Protein AF-A0AAE7AKT5-F1 (afdb_monomer_lite)

Foldseek 3Di:
DFCLLVLLLVLLVVCLVVVPDALVCLLVSSLVSSCVRPVVSSVVCVVVVSPQQDWDAGPPPVDRTDGSLQSCLLVLSQRSNLSSVSNPHDQDPVPVPEDGPSLQNNLLQLSLSNNVSVCVVCVVVDVLCPDDDCRHSVNSNLSSVVNVCVVVVNDDDSVNPDDD

pLDDT: mean 78.24, std 13.79, range [35.44, 93.69]

Structure (mmCIF, N/CA/C/O backbone):
data_AF-A0AAE7AKT5-F1
#
_entry.id   AF-A0AAE7AKT5-F1
#
loop_
_atom_site.group_PDB
_atom_site.id
_atom_site.type_symbol
_atom_site.label_atom_id
_atom_site.label_alt_id
_atom_site.label_comp_id
_atom_site.label_asym_id
_atom_site.label_entity_id
_atom_site.label_seq_id
_atom_site.pdbx_PDB_ins_code
_atom_site.Cartn_x
_atom_site.Cartn_y
_atom_site.Cartn_z
_atom_site.occupancy
_atom_site.B_iso_or_equiv
_atom_site.auth_seq_id
_atom_site.auth_comp_id
_atom_site.auth_asym_id
_atom_site.auth_atom_id
_atom_site.pdbx_PDB_model_num
ATOM 1 N N . MET A 1 1 ? 9.212 -8.451 18.203 1.00 42.69 1 MET A N 1
ATOM 2 C CA . MET A 1 1 ? 8.707 -9.372 17.156 1.00 42.69 1 MET A CA 1
ATOM 3 C C . MET A 1 1 ? 8.009 -8.488 16.148 1.00 42.69 1 MET A C 1
ATOM 5 O O . MET A 1 1 ? 7.180 -7.710 16.591 1.00 42.69 1 MET A O 1
ATOM 9 N N . ALA A 1 2 ? 8.359 -8.597 14.865 1.00 50.16 2 ALA A N 1
ATOM 10 C CA . ALA A 1 2 ? 7.960 -7.708 13.768 1.00 50.16 2 ALA A CA 1
ATOM 11 C C . ALA A 1 2 ? 6.446 -7.731 13.446 1.00 50.16 2 ALA A C 1
ATOM 13 O O . ALA A 1 2 ? 6.045 -8.096 12.344 1.00 50.16 2 ALA A O 1
ATOM 14 N N . LYS A 1 3 ? 5.596 -7.397 14.423 1.00 62.81 3 LYS A N 1
ATOM 15 C CA . LYS A 1 3 ? 4.146 -7.618 14.363 1.00 62.81 3 LYS A CA 1
ATOM 16 C C . LYS A 1 3 ? 3.460 -6.691 13.364 1.00 62.81 3 LYS A C 1
ATOM 18 O O . LYS A 1 3 ? 2.749 -7.185 12.501 1.00 62.81 3 LYS A O 1
ATOM 23 N N . GLY A 1 4 ? 3.734 -5.385 13.408 1.00 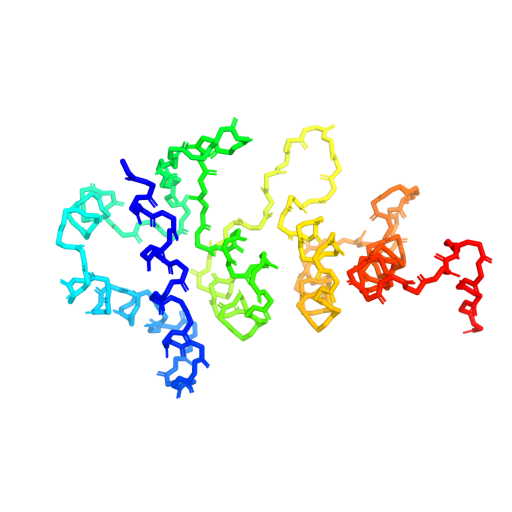78.75 4 GLY A N 1
ATOM 24 C CA . GLY A 1 4 ? 2.959 -4.403 12.640 1.00 78.75 4 GLY A CA 1
ATOM 25 C C . GLY A 1 4 ? 2.933 -4.655 11.128 1.00 78.75 4 GLY A C 1
ATOM 26 O O . GLY A 1 4 ? 1.868 -4.664 10.514 1.00 78.75 4 GLY A O 1
ATOM 27 N N . TYR A 1 5 ? 4.097 -4.920 10.523 1.00 83.44 5 TYR A N 1
ATOM 28 C CA . TYR A 1 5 ? 4.197 -5.141 9.075 1.00 83.44 5 TYR A CA 1
ATOM 29 C C . TYR A 1 5 ? 3.498 -6.429 8.625 1.00 83.44 5 TYR A C 1
ATOM 31 O O . TYR A 1 5 ? 2.703 -6.396 7.686 1.00 83.44 5 TYR A O 1
ATOM 39 N N . GLU A 1 6 ? 3.780 -7.560 9.279 1.00 84.94 6 GLU A N 1
ATOM 40 C CA . GLU A 1 6 ? 3.197 -8.848 8.883 1.00 84.94 6 GLU A CA 1
ATOM 41 C C . GLU A 1 6 ? 1.687 -8.886 9.149 1.00 84.94 6 GLU A C 1
ATOM 43 O O . GLU A 1 6 ? 0.936 -9.401 8.319 1.00 84.94 6 GLU A O 1
ATOM 48 N N . THR A 1 7 ? 1.226 -8.273 10.245 1.00 88.56 7 THR A N 1
ATOM 49 C CA . THR A 1 7 ? -0.205 -8.098 10.521 1.00 88.56 7 THR A CA 1
ATOM 50 C C . THR A 1 7 ? -0.875 -7.304 9.403 1.00 88.56 7 THR A C 1
ATOM 52 O O . THR A 1 7 ? -1.823 -7.798 8.795 1.00 88.56 7 THR A O 1
ATOM 55 N N . LEU A 1 8 ? -0.375 -6.109 9.067 1.00 89.12 8 LEU A N 1
ATOM 56 C CA . LEU A 1 8 ? -0.994 -5.275 8.031 1.00 89.12 8 LEU A CA 1
ATOM 57 C C . LEU A 1 8 ? -0.946 -5.936 6.654 1.00 89.12 8 LEU A C 1
ATOM 59 O O . LEU A 1 8 ? -1.925 -5.898 5.914 1.00 89.12 8 LEU A O 1
ATOM 63 N N . LYS A 1 9 ? 0.149 -6.619 6.317 1.00 89.69 9 LYS A N 1
ATOM 64 C CA . LYS A 1 9 ? 0.236 -7.411 5.087 1.00 89.69 9 LYS A CA 1
ATOM 65 C C . LYS A 1 9 ? -0.827 -8.505 5.032 1.00 89.69 9 LYS A C 1
ATOM 67 O O . LYS A 1 9 ? -1.458 -8.681 3.991 1.00 89.69 9 LYS A O 1
ATOM 72 N N . LYS A 1 10 ? -1.060 -9.211 6.139 1.00 91.00 10 LYS A N 1
ATOM 73 C CA . LYS A 1 10 ? -2.106 -10.232 6.239 1.00 91.00 10 LYS A CA 1
ATOM 74 C C . LYS A 1 10 ? -3.509 -9.630 6.128 1.00 91.00 10 LYS A C 1
ATOM 76 O O . LYS A 1 10 ? -4.333 -10.184 5.406 1.00 91.00 10 LYS A O 1
ATOM 81 N N . VAL A 1 11 ? -3.765 -8.494 6.776 1.00 92.75 11 VAL A N 1
ATOM 82 C CA . VAL A 1 11 ? -5.024 -7.738 6.655 1.00 92.75 11 VAL A CA 1
ATOM 83 C C . VAL A 1 11 ? -5.292 -7.372 5.193 1.00 92.75 11 VAL A C 1
ATOM 85 O O . VAL A 1 11 ? -6.345 -7.710 4.653 1.00 92.75 11 VAL A O 1
ATOM 88 N N . LEU A 1 12 ? -4.311 -6.771 4.510 1.00 92.62 12 LEU A N 1
ATOM 89 C CA . LEU A 1 12 ? -4.449 -6.413 3.096 1.00 92.62 12 LEU A CA 1
ATOM 90 C C . LEU A 1 12 ? -4.624 -7.639 2.194 1.00 92.62 12 LEU A C 1
ATOM 92 O O . LEU A 1 12 ? -5.349 -7.544 1.209 1.00 92.62 12 LEU A O 1
ATOM 96 N N . ASN A 1 13 ? -4.017 -8.783 2.527 1.00 93.69 13 ASN A N 1
ATOM 97 C CA . ASN A 1 13 ? -4.244 -10.028 1.795 1.00 93.69 13 ASN A CA 1
ATOM 98 C C . ASN A 1 13 ? -5.702 -10.484 1.892 1.00 93.69 13 ASN A C 1
ATOM 100 O O . ASN A 1 13 ? -6.314 -10.791 0.878 1.00 93.69 13 ASN A O 1
ATOM 104 N N . VAL A 1 14 ? -6.272 -10.496 3.101 1.00 93.38 14 VAL A N 1
ATOM 105 C CA . VAL A 1 14 ? -7.669 -10.903 3.318 1.00 93.38 14 VAL A CA 1
ATOM 106 C C . VAL A 1 14 ? -8.627 -9.997 2.545 1.00 93.38 14 VAL A C 1
ATOM 108 O O . VAL A 1 14 ? -9.564 -10.482 1.915 1.00 93.38 14 VAL A O 1
ATOM 111 N N . ILE A 1 15 ? -8.379 -8.688 2.556 1.00 93.06 15 ILE A N 1
ATOM 112 C CA . ILE A 1 15 ? -9.185 -7.713 1.811 1.00 93.06 15 ILE A CA 1
ATOM 113 C C . ILE A 1 15 ? -9.024 -7.925 0.305 1.00 93.06 15 ILE A C 1
ATOM 115 O O . ILE A 1 15 ? -10.013 -7.965 -0.427 1.00 93.06 15 ILE A O 1
ATOM 119 N N . ASN A 1 16 ? -7.788 -8.132 -0.155 1.00 92.00 16 ASN A N 1
ATOM 120 C CA . ASN A 1 16 ? -7.508 -8.472 -1.542 1.00 92.00 16 ASN A CA 1
ATOM 121 C C . ASN A 1 16 ? -8.215 -9.769 -1.970 1.00 92.00 16 ASN A C 1
ATOM 123 O O . ASN A 1 16 ? -8.673 -9.844 -3.098 1.00 92.00 16 ASN A O 1
ATOM 127 N N . ASP A 1 17 ? -8.350 -10.775 -1.114 1.00 92.62 17 ASP A N 1
ATOM 128 C CA . ASP A 1 17 ? -9.023 -12.026 -1.486 1.00 92.62 17 ASP A CA 1
ATOM 129 C C . ASP A 1 17 ? -10.551 -11.870 -1.540 1.00 92.62 17 ASP A C 1
ATOM 131 O O . ASP A 1 17 ? -11.204 -12.458 -2.402 1.00 92.62 17 ASP A O 1
ATOM 135 N N . LYS A 1 18 ? -11.130 -11.042 -0.660 1.00 91.00 18 LYS A N 1
ATOM 13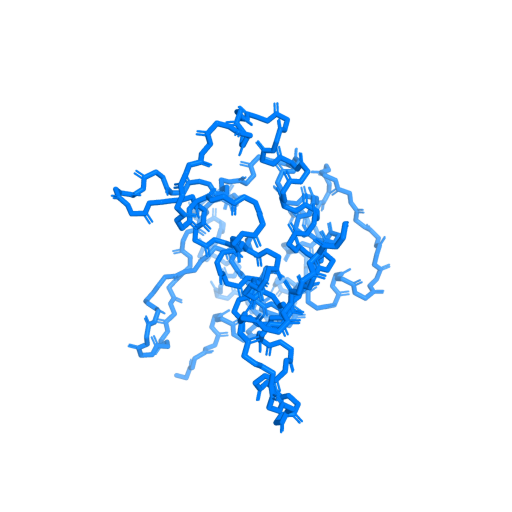6 C CA . LYS A 1 18 ? -12.579 -10.782 -0.624 1.00 91.00 18 LYS A CA 1
ATOM 137 C C . LYS A 1 18 ? -13.067 -9.928 -1.799 1.00 91.00 18 LYS A C 1
ATOM 139 O O . LYS A 1 18 ? -14.203 -10.108 -2.228 1.00 91.00 18 LYS A O 1
ATOM 144 N N . GLN A 1 19 ? -12.233 -9.013 -2.311 1.00 89.00 19 GLN A N 1
ATOM 145 C CA . GLN A 1 19 ? -12.586 -8.059 -3.382 1.00 89.00 19 GLN A CA 1
ATOM 146 C C . GLN A 1 19 ? -13.890 -7.266 -3.109 1.00 89.00 19 GLN A C 1
ATOM 148 O O . GLN A 1 19 ? -14.508 -6.746 -4.034 1.00 89.00 19 GLN A O 1
ATOM 153 N N . ASP A 1 20 ? -14.310 -7.137 -1.845 1.00 89.75 20 ASP A N 1
ATOM 154 C CA . ASP A 1 20 ? -15.544 -6.464 -1.408 1.00 89.75 20 ASP A CA 1
ATOM 155 C C . ASP A 1 20 ? -15.318 -4.977 -1.070 1.00 89.75 20 ASP A C 1
ATOM 157 O O . ASP A 1 20 ? -16.001 -4.394 -0.222 1.00 89.75 20 ASP A O 1
ATOM 161 N N . PHE A 1 21 ? -14.345 -4.353 -1.740 1.00 91.06 21 PHE A N 1
ATOM 162 C CA . PHE A 1 21 ? -13.883 -2.998 -1.462 1.00 91.06 21 PHE A CA 1
ATOM 163 C C . PHE A 1 21 ? -13.900 -2.095 -2.702 1.00 91.06 21 PHE A C 1
ATOM 165 O O . 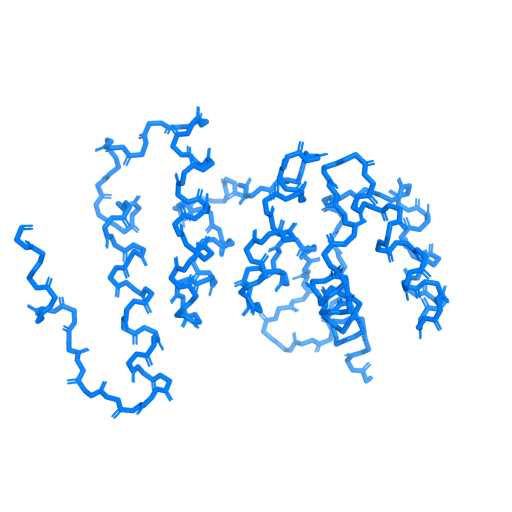PHE A 1 21 ? -13.868 -2.537 -3.849 1.00 91.06 21 PHE A O 1
ATOM 172 N N . ASN A 1 22 ? -13.919 -0.792 -2.454 1.00 91.31 22 ASN A N 1
ATOM 173 C CA . ASN A 1 22 ? -13.786 0.280 -3.426 1.00 91.31 22 ASN A CA 1
ATOM 174 C C . ASN A 1 22 ? -13.048 1.465 -2.775 1.00 91.31 22 ASN A C 1
ATOM 176 O O . ASN A 1 22 ? -12.629 1.404 -1.621 1.00 91.31 22 ASN A O 1
ATOM 180 N N . 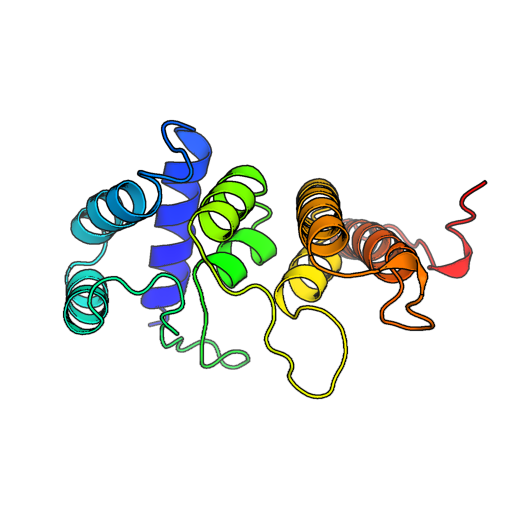LYS A 1 23 ? -12.878 2.562 -3.513 1.00 87.25 23 LYS A N 1
ATOM 181 C CA . LYS A 1 23 ? -12.197 3.766 -3.010 1.00 87.25 23 LYS A CA 1
ATOM 182 C C . LYS A 1 23 ? -12.868 4.393 -1.771 1.00 87.25 23 LYS A C 1
ATOM 184 O O . LYS A 1 23 ? -12.193 5.066 -1.006 1.00 87.25 23 LYS A O 1
ATOM 189 N N . ASP A 1 24 ? -14.168 4.198 -1.579 1.00 90.25 24 ASP A N 1
ATOM 190 C CA . ASP A 1 24 ? -14.944 4.868 -0.534 1.00 90.25 24 ASP A CA 1
ATOM 191 C C . ASP A 1 24 ? -14.943 4.063 0.779 1.00 90.25 24 ASP A C 1
ATOM 193 O O . ASP A 1 24 ? -15.016 4.654 1.851 1.00 90.25 24 ASP A O 1
ATOM 197 N N . ASN A 1 25 ? -14.798 2.730 0.715 1.00 92.31 25 ASN A N 1
ATOM 198 C CA . ASN A 1 25 ? -14.853 1.844 1.889 1.00 92.31 25 ASN A CA 1
ATOM 199 C C . ASN A 1 25 ? -13.546 1.083 2.194 1.00 92.31 25 ASN A C 1
ATOM 201 O O . ASN A 1 25 ? -13.486 0.349 3.177 1.00 92.31 25 ASN A O 1
ATOM 205 N N . ILE A 1 26 ? -12.486 1.234 1.387 1.00 93.00 26 ILE A N 1
ATOM 206 C CA . ILE A 1 26 ? -11.230 0.490 1.594 1.00 93.00 26 ILE A CA 1
ATOM 207 C C . ILE A 1 26 ? -10.633 0.729 2.986 1.00 93.00 26 ILE A C 1
ATOM 209 O O . ILE A 1 26 ? -10.119 -0.199 3.599 1.00 93.00 26 ILE A O 1
ATOM 213 N N . ILE A 1 27 ? -10.725 1.952 3.509 1.00 91.94 27 ILE A N 1
ATOM 214 C CA . ILE A 1 27 ? -10.194 2.287 4.834 1.00 91.94 27 ILE A CA 1
ATOM 215 C C . ILE A 1 27 ? -11.008 1.616 5.939 1.00 91.94 27 ILE A C 1
ATOM 217 O O . ILE A 1 27 ? -10.416 0.978 6.803 1.00 91.94 27 ILE A O 1
ATOM 221 N N . GLU A 1 28 ? -12.337 1.666 5.856 1.00 91.94 28 GLU A N 1
ATOM 222 C CA . GLU A 1 28 ? -13.239 0.968 6.782 1.00 91.94 28 GLU A CA 1
ATOM 223 C C . GLU A 1 28 ? -12.947 -0.541 6.807 1.00 91.94 28 GLU A C 1
ATOM 225 O O . GLU A 1 28 ? -12.760 -1.125 7.869 1.00 91.94 28 GLU A O 1
ATOM 230 N N . LYS A 1 29 ? -12.770 -1.168 5.638 1.00 93.38 29 LYS A N 1
ATOM 231 C CA . LYS A 1 29 ? -12.420 -2.596 5.544 1.00 93.38 29 LYS A CA 1
ATOM 232 C C . LYS A 1 29 ? -11.080 -2.928 6.200 1.00 93.38 29 LYS A C 1
ATOM 234 O O . LYS A 1 29 ? -10.953 -3.975 6.836 1.00 93.38 29 LYS A O 1
ATOM 239 N N . ILE A 1 30 ? -10.077 -2.058 6.048 1.00 91.94 30 ILE A N 1
ATOM 240 C CA . ILE A 1 30 ? -8.774 -2.228 6.707 1.00 91.94 30 ILE A CA 1
ATOM 241 C C . ILE A 1 30 ? -8.925 -2.076 8.218 1.00 91.94 30 ILE A C 1
ATOM 243 O O . ILE A 1 30 ? -8.348 -2.880 8.941 1.00 91.94 30 ILE A O 1
ATOM 247 N N . GLN A 1 31 ? -9.716 -1.113 8.693 1.00 91.62 31 GLN A N 1
ATOM 248 C CA . GLN A 1 31 ? -9.998 -0.925 10.119 1.00 91.62 31 GLN A CA 1
ATOM 249 C C . GLN A 1 31 ? -10.669 -2.160 10.728 1.00 91.62 31 GLN A C 1
ATOM 251 O O . GLN A 1 31 ? -10.133 -2.721 11.680 1.00 91.62 31 GLN A O 1
ATOM 256 N N . GLU A 1 32 ? -11.773 -2.636 10.140 1.00 91.19 32 GLU A N 1
ATOM 257 C CA . GLU A 1 32 ? -12.533 -3.797 10.630 1.00 91.19 32 GLU A CA 1
ATOM 258 C C . GLU A 1 32 ? -11.665 -5.056 10.754 1.00 91.19 32 GLU A C 1
ATOM 260 O O . GLU A 1 32 ? -11.756 -5.818 11.718 1.00 91.19 32 GLU A O 1
ATOM 265 N N . GLU A 1 33 ? -10.832 -5.314 9.746 1.00 92.31 33 GLU A N 1
ATOM 266 C CA . GLU A 1 33 ? -9.983 -6.501 9.711 1.00 92.31 33 GLU A CA 1
ATOM 267 C C . GLU A 1 33 ? -8.735 -6.328 10.594 1.00 92.31 33 GLU A C 1
ATOM 269 O O . GLU A 1 33 ? -8.267 -7.303 11.184 1.00 92.31 33 GLU A O 1
ATOM 274 N N . LEU A 1 34 ? -8.229 -5.100 10.751 1.00 90.44 34 LEU A N 1
ATOM 275 C CA . LEU A 1 34 ? -7.131 -4.793 11.663 1.00 90.44 34 LEU A CA 1
ATOM 276 C C . LEU A 1 34 ? -7.562 -4.919 13.126 1.00 90.44 34 LEU A C 1
ATOM 278 O O . LEU A 1 34 ? -6.848 -5.548 13.899 1.00 90.44 34 LEU A O 1
ATOM 282 N N . GLU A 1 35 ? -8.738 -4.411 13.496 1.00 89.94 35 GLU A N 1
ATOM 283 C CA . GLU A 1 35 ? -9.284 -4.516 14.854 1.00 89.94 35 GLU A CA 1
ATOM 284 C C . GLU A 1 35 ? -9.401 -5.978 15.316 1.00 89.94 35 GLU A C 1
ATOM 286 O O . GLU A 1 35 ? -9.124 -6.305 16.473 1.00 89.94 35 GLU A O 1
ATOM 291 N N . ARG A 1 36 ? -9.753 -6.886 14.395 1.00 88.12 36 ARG A N 1
ATOM 292 C CA . ARG A 1 36 ? -9.840 -8.330 14.670 1.00 88.12 36 ARG A CA 1
ATOM 293 C C . ARG A 1 36 ? -8.483 -8.993 14.879 1.00 88.12 36 ARG A C 1
ATOM 295 O O . ARG A 1 36 ? -8.416 -10.013 15.563 1.00 88.12 36 ARG A O 1
ATOM 302 N N . GLN A 1 37 ? -7.428 -8.476 14.251 1.00 88.75 37 GLN A N 1
ATOM 303 C CA . GLN A 1 37 ? -6.110 -9.114 14.242 1.00 88.75 37 GLN A CA 1
ATOM 304 C C . GLN A 1 37 ? -5.131 -8.498 15.245 1.00 88.75 37 GLN A C 1
ATOM 306 O O . GLN A 1 37 ? -4.360 -9.239 15.854 1.00 88.75 37 GLN A O 1
ATOM 311 N N . ASP A 1 38 ? -5.149 -7.177 15.418 1.00 86.62 38 ASP A N 1
ATOM 312 C CA . ASP A 1 38 ? -4.220 -6.444 16.278 1.00 86.62 38 ASP A CA 1
ATOM 313 C C . ASP A 1 38 ? -4.853 -5.143 16.801 1.00 86.62 38 ASP A C 1
ATOM 315 O O . ASP A 1 38 ? -4.869 -4.104 16.137 1.00 86.62 38 ASP A O 1
ATOM 319 N N . GLN A 1 39 ? -5.382 -5.211 18.025 1.00 86.25 39 GLN A N 1
ATOM 320 C CA . GLN A 1 39 ? -6.026 -4.071 18.682 1.00 86.25 39 GLN A CA 1
ATOM 321 C C . GLN A 1 39 ? -5.049 -2.943 19.020 1.00 86.25 39 GLN A C 1
ATOM 323 O O . GLN A 1 39 ? -5.472 -1.792 19.106 1.00 86.25 39 GLN A O 1
ATOM 328 N N . ASP A 1 40 ? -3.769 -3.250 19.237 1.00 86.88 40 ASP A N 1
ATOM 329 C CA . ASP A 1 40 ? -2.779 -2.240 19.609 1.00 86.88 40 ASP A CA 1
ATOM 330 C C . ASP A 1 40 ? -2.416 -1.396 18.385 1.00 86.88 40 ASP A C 1
ATOM 332 O O . ASP A 1 40 ? -2.447 -0.168 18.449 1.00 86.88 40 ASP A O 1
ATOM 336 N N . LEU A 1 41 ? -2.198 -2.049 17.240 1.00 84.88 41 LEU A N 1
ATOM 337 C CA . LEU A 1 41 ? -1.967 -1.360 15.971 1.00 84.88 41 LEU A CA 1
ATOM 338 C C . LEU A 1 41 ? -3.216 -0.608 15.484 1.00 84.88 41 LEU A C 1
ATOM 340 O O . LEU A 1 41 ? -3.107 0.462 14.889 1.00 84.88 41 LEU A O 1
ATOM 344 N N . HIS A 1 42 ? -4.413 -1.136 15.761 1.00 86.44 42 HIS A N 1
ATOM 345 C CA . HIS A 1 42 ? -5.661 -0.421 15.495 1.00 86.44 42 HIS A CA 1
ATOM 346 C C . HIS A 1 42 ? -5.768 0.870 16.323 1.00 86.44 42 HIS A C 1
ATOM 348 O O . HIS A 1 42 ? -6.138 1.908 15.781 1.00 86.44 42 HIS A O 1
ATOM 354 N N . LYS A 1 43 ? -5.394 0.837 17.611 1.00 87.19 43 LYS A N 1
ATOM 355 C CA . LYS A 1 43 ? -5.359 2.031 18.475 1.00 87.19 43 LYS A CA 1
ATOM 356 C C . LYS A 1 43 ? -4.338 3.063 18.008 1.00 87.19 43 LYS A C 1
ATOM 358 O O . LYS A 1 43 ? -4.684 4.236 17.945 1.00 87.19 43 LYS A O 1
ATOM 363 N N . GLU A 1 44 ? -3.137 2.629 17.622 1.00 87.62 44 GLU A N 1
ATOM 364 C CA . GLU A 1 44 ? -2.128 3.514 17.018 1.00 87.62 44 GLU A CA 1
ATOM 365 C C . GLU A 1 44 ? -2.719 4.267 15.817 1.00 87.62 44 GLU A C 1
ATOM 367 O O . GLU A 1 44 ? -2.585 5.483 15.704 1.00 87.62 44 GLU A O 1
ATOM 372 N N . TRP A 1 45 ? -3.459 3.567 14.954 1.00 88.75 45 TRP A N 1
ATOM 373 C CA . TRP A 1 45 ? -4.064 4.198 13.785 1.00 88.75 45 TRP A CA 1
ATOM 374 C C . TRP A 1 45 ? -5.279 5.086 14.116 1.00 88.75 45 TRP A C 1
ATOM 376 O O . TRP A 1 45 ? -5.517 6.073 13.413 1.00 88.75 45 TRP A O 1
ATOM 386 N N . ILE A 1 46 ? -6.024 4.783 15.190 1.00 89.44 46 ILE A N 1
ATOM 387 C CA . ILE A 1 46 ? -7.106 5.638 15.717 1.00 89.44 46 ILE A CA 1
ATOM 388 C C . ILE A 1 46 ? -6.561 7.000 16.155 1.00 89.44 46 ILE A C 1
ATOM 390 O O . ILE A 1 46 ? -7.155 8.026 15.812 1.00 89.44 46 ILE A O 1
ATOM 394 N N . ASP A 1 47 ? -5.443 7.027 16.885 1.00 87.19 47 ASP A N 1
ATOM 395 C CA . ASP A 1 47 ? -4.826 8.271 17.375 1.00 87.19 47 ASP A CA 1
ATOM 396 C C . ASP A 1 47 ? -4.421 9.196 16.213 1.00 87.19 47 ASP A C 1
ATOM 398 O O . ASP A 1 47 ? -4.502 10.425 16.292 1.00 87.19 47 ASP A O 1
ATOM 402 N N . GLU A 1 48 ? -4.102 8.582 15.079 1.00 87.56 48 GLU A N 1
ATOM 403 C CA . GLU A 1 48 ? -3.728 9.217 13.817 1.00 87.56 48 GLU A CA 1
ATOM 404 C C . GLU A 1 48 ? -4.944 9.498 12.915 1.00 87.56 48 GLU A C 1
ATOM 406 O O . GLU A 1 48 ? -4.805 9.880 11.752 1.00 87.56 48 GLU A O 1
ATOM 411 N N . LYS A 1 49 ? -6.160 9.330 13.454 1.00 88.75 49 LYS A N 1
ATOM 412 C CA . LYS A 1 49 ? -7.451 9.578 12.789 1.00 88.75 49 LYS A CA 1
ATOM 413 C C . LYS A 1 49 ? -7.614 8.805 11.484 1.00 88.75 49 LYS A C 1
ATOM 415 O O . LYS A 1 49 ? -8.254 9.292 10.551 1.00 88.75 49 LYS A O 1
ATOM 420 N N . PHE A 1 50 ? -7.038 7.607 11.430 1.00 86.62 50 PHE A N 1
ATOM 421 C CA . PHE A 1 50 ? -7.048 6.744 10.258 1.00 86.62 50 PHE A CA 1
ATOM 422 C C . PHE A 1 50 ? -6.498 7.409 8.992 1.00 86.62 50 PHE A C 1
ATOM 424 O O . PHE A 1 50 ? -7.006 7.182 7.891 1.00 86.62 50 PHE A O 1
ATOM 431 N N . ASP A 1 51 ? -5.451 8.230 9.130 1.00 87.44 51 ASP A N 1
ATOM 432 C CA . ASP A 1 51 ? -4.781 8.796 7.963 1.00 87.44 51 ASP A CA 1
ATOM 433 C C . ASP A 1 51 ? -4.270 7.663 7.058 1.00 87.44 51 ASP A C 1
ATOM 435 O O . ASP A 1 51 ? -3.485 6.799 7.457 1.00 87.44 51 ASP A O 1
ATOM 439 N N . ILE A 1 52 ? -4.720 7.670 5.805 1.00 87.12 52 ILE A N 1
ATOM 440 C CA . ILE A 1 52 ? -4.300 6.730 4.764 1.00 87.12 52 ILE A CA 1
ATOM 441 C C . ILE A 1 52 ? -2.798 6.817 4.455 1.00 87.12 52 ILE A C 1
ATOM 443 O O . ILE A 1 52 ? -2.199 5.880 3.919 1.00 87.12 52 ILE A O 1
ATOM 447 N N . ASN A 1 53 ? -2.190 7.958 4.770 1.00 86.31 53 ASN A N 1
ATOM 448 C CA . ASN A 1 53 ? -0.771 8.227 4.594 1.00 86.31 53 ASN A CA 1
ATOM 449 C C . ASN A 1 53 ? 0.047 7.960 5.852 1.00 86.31 53 ASN A C 1
ATOM 451 O O . ASN A 1 53 ? 1.255 8.195 5.824 1.00 86.31 53 ASN A O 1
ATOM 455 N N . HIS A 1 54 ? -0.589 7.470 6.919 1.00 87.06 54 HIS A N 1
ATOM 456 C CA . HIS A 1 54 ? 0.091 7.172 8.163 1.00 87.06 54 HIS A CA 1
ATOM 457 C C . HIS A 1 54 ? 1.278 6.223 7.928 1.00 87.06 54 HIS A C 1
ATOM 459 O O . HIS A 1 54 ? 1.197 5.223 7.199 1.00 87.06 54 HIS A O 1
ATOM 465 N N . GLU A 1 55 ? 2.411 6.582 8.527 1.00 84.50 55 GLU A N 1
ATOM 466 C CA . GLU A 1 55 ? 3.663 5.844 8.433 1.00 84.50 55 GLU A CA 1
ATOM 467 C C . GLU A 1 55 ? 3.822 4.928 9.646 1.00 84.50 55 GLU A C 1
ATOM 469 O O . GLU A 1 55 ? 4.444 5.298 10.641 1.00 84.50 55 GLU A O 1
ATOM 474 N N . PHE A 1 56 ? 3.330 3.701 9.521 1.00 83.88 56 PHE A N 1
ATOM 475 C CA . PHE A 1 56 ? 3.490 2.676 10.542 1.00 83.88 56 PHE A CA 1
ATOM 476 C C . PHE A 1 56 ? 4.967 2.355 10.768 1.00 83.88 56 PHE A C 1
ATOM 478 O O . PHE A 1 56 ? 5.763 2.255 9.821 1.00 83.88 56 PHE A O 1
ATOM 485 N N . THR A 1 57 ? 5.338 2.149 12.027 1.00 77.75 57 THR A N 1
ATOM 486 C CA . THR A 1 57 ? 6.701 1.754 12.389 1.00 77.75 57 THR A CA 1
ATOM 487 C C . THR A 1 57 ? 6.902 0.250 12.222 1.00 77.75 57 THR A C 1
ATOM 489 O O . THR A 1 57 ? 6.043 -0.568 12.542 1.00 77.75 57 THR A O 1
ATOM 492 N N . SER A 1 58 ? 8.048 -0.137 11.661 1.00 71.75 58 SER A N 1
ATOM 493 C CA . SER A 1 58 ? 8.405 -1.537 11.431 1.00 71.75 58 SER A CA 1
ATOM 494 C C . SER A 1 58 ? 9.744 -1.856 12.080 1.00 71.75 58 SER A C 1
ATOM 496 O O . SER A 1 58 ? 10.739 -1.178 11.831 1.00 71.75 58 SER A O 1
ATOM 498 N N . ASP A 1 59 ? 9.787 -2.974 12.805 1.00 69.44 59 ASP A N 1
ATOM 499 C CA . ASP A 1 59 ? 11.022 -3.552 13.349 1.00 69.44 59 ASP A CA 1
ATOM 500 C C . ASP A 1 59 ? 11.954 -4.119 12.254 1.00 69.44 59 ASP A C 1
ATOM 502 O O . ASP A 1 59 ? 13.031 -4.641 12.549 1.00 69.44 59 ASP A O 1
ATOM 506 N N . HIS A 1 60 ? 11.548 -4.086 10.976 1.00 62.28 60 HIS A N 1
ATOM 507 C CA . HIS A 1 60 ? 12.342 -4.620 9.876 1.00 62.28 60 HIS A CA 1
ATOM 508 C C . HIS A 1 60 ? 13.658 -3.831 9.709 1.00 62.28 60 HIS A C 1
ATOM 510 O O . HIS A 1 60 ? 13.630 -2.624 9.451 1.00 62.28 60 HIS A O 1
ATOM 516 N N . PRO A 1 61 ? 14.829 -4.500 9.699 1.00 59.34 61 PRO A N 1
ATOM 517 C CA . PRO A 1 61 ? 16.147 -3.851 9.777 1.00 59.34 61 PRO A CA 1
ATOM 518 C C . PRO A 1 61 ? 16.471 -2.925 8.596 1.00 59.34 61 PRO A C 1
ATOM 520 O O . PRO A 1 61 ? 17.363 -2.087 8.672 1.00 59.34 61 PRO A O 1
ATOM 523 N N . LYS A 1 62 ? 15.758 -3.085 7.476 1.00 60.34 62 LYS A N 1
ATOM 524 C CA . LYS A 1 62 ? 15.940 -2.287 6.255 1.00 60.34 62 LYS A CA 1
ATOM 525 C C . LYS A 1 62 ? 14.934 -1.145 6.096 1.00 60.34 62 LYS A C 1
ATOM 527 O O . LYS A 1 62 ? 15.197 -0.220 5.332 1.00 60.34 62 LYS A O 1
ATOM 532 N N . TYR A 1 63 ? 13.780 -1.229 6.754 1.00 62.22 63 TYR A N 1
ATOM 533 C CA . TYR A 1 63 ? 12.675 -0.299 6.550 1.00 62.22 63 TYR A CA 1
ATOM 534 C C . TYR A 1 63 ? 12.012 -0.000 7.891 1.00 62.22 63 TYR A C 1
ATOM 536 O O . TYR A 1 63 ? 11.205 -0.788 8.377 1.00 62.22 63 TYR A O 1
ATOM 544 N N . LEU A 1 64 ? 12.358 1.157 8.453 1.00 65.38 64 LEU A N 1
ATOM 545 C CA . LEU A 1 64 ? 11.840 1.614 9.744 1.00 65.38 64 LEU A CA 1
ATOM 546 C C . LEU A 1 64 ? 10.375 2.062 9.672 1.00 65.38 64 LEU A C 1
ATOM 548 O O . LEU A 1 64 ? 9.688 2.054 10.685 1.00 65.38 64 LEU A O 1
ATOM 552 N N . LYS A 1 65 ? 9.899 2.452 8.483 1.00 76.69 65 LYS A N 1
ATOM 553 C CA . LYS A 1 65 ? 8.552 2.987 8.264 1.00 76.69 65 LYS A CA 1
ATOM 554 C C . LYS A 1 65 ? 7.870 2.385 7.042 1.00 76.69 65 LYS A C 1
ATOM 556 O O . LYS A 1 65 ? 8.533 1.964 6.079 1.00 76.69 65 LYS A O 1
ATOM 561 N N . PHE A 1 66 ? 6.545 2.322 7.058 1.00 79.44 66 PHE A N 1
ATOM 562 C CA . PHE A 1 66 ? 5.758 1.819 5.941 1.00 79.44 66 PHE A CA 1
ATOM 563 C C . PHE A 1 66 ? 4.360 2.411 5.867 1.00 79.44 66 PHE A C 1
ATOM 565 O O . PHE A 1 66 ? 3.757 2.723 6.878 1.00 79.44 66 PHE A O 1
ATOM 572 N N . THR A 1 67 ? 3.847 2.523 4.646 1.00 86.56 67 THR A N 1
ATOM 573 C CA . THR A 1 67 ? 2.473 2.948 4.371 1.00 86.56 67 THR A CA 1
ATOM 574 C C . THR A 1 67 ? 1.684 1.781 3.785 1.00 86.56 67 THR A C 1
ATOM 576 O O . THR A 1 67 ? 2.268 0.844 3.223 1.00 86.56 67 THR A O 1
ATOM 579 N N . LEU A 1 68 ? 0.353 1.843 3.855 1.00 88.69 68 LEU A N 1
ATOM 580 C CA . LEU A 1 68 ? -0.535 0.821 3.283 1.00 88.69 68 LEU A CA 1
ATOM 581 C C . LEU A 1 68 ? -0.251 0.592 1.790 1.00 88.69 68 LEU A C 1
ATOM 583 O O . LEU A 1 68 ? -0.082 -0.545 1.345 1.00 88.69 68 LEU A O 1
ATOM 587 N N . SER A 1 69 ? -0.068 1.678 1.032 1.00 87.75 69 SER A N 1
ATOM 588 C CA . SER A 1 69 ? 0.306 1.630 -0.387 1.00 87.75 69 SER A CA 1
ATOM 589 C C . SER A 1 69 ? 1.654 0.943 -0.627 1.00 87.75 69 SER A C 1
ATOM 591 O O . SER A 1 69 ? 1.829 0.250 -1.632 1.00 87.75 69 SER A O 1
ATOM 593 N N . ARG A 1 70 ? 2.617 1.085 0.298 1.00 84.38 70 ARG A N 1
ATOM 594 C CA . ARG A 1 70 ? 3.917 0.408 0.208 1.00 84.38 70 ARG A CA 1
ATOM 595 C C . ARG A 1 70 ? 3.768 -1.105 0.333 1.00 84.38 70 ARG A C 1
ATOM 597 O O . ARG A 1 70 ? 4.367 -1.826 -0.463 1.00 84.38 70 ARG A O 1
ATOM 604 N N . ILE A 1 71 ? 2.972 -1.565 1.299 1.00 87.19 71 ILE A N 1
ATOM 605 C CA . ILE A 1 71 ? 2.696 -2.994 1.498 1.00 87.19 71 ILE A CA 1
ATOM 606 C C . ILE A 1 71 ? 1.958 -3.557 0.285 1.00 87.19 71 ILE A C 1
ATOM 608 O O . ILE A 1 71 ? 2.390 -4.564 -0.271 1.00 87.19 71 ILE A O 1
ATOM 612 N N . ALA A 1 72 ? 0.895 -2.889 -0.170 1.00 89.19 72 ALA A N 1
ATOM 613 C CA . ALA A 1 72 ? 0.118 -3.341 -1.322 1.00 89.19 72 ALA A CA 1
ATOM 614 C C . ALA A 1 72 ? 0.985 -3.470 -2.588 1.00 89.19 72 ALA A C 1
ATOM 616 O O . ALA A 1 72 ? 0.867 -4.447 -3.325 1.00 89.19 72 ALA A O 1
ATOM 617 N N . ALA A 1 73 ? 1.916 -2.540 -2.818 1.00 87.19 73 ALA A N 1
ATOM 618 C CA . ALA A 1 73 ? 2.835 -2.609 -3.952 1.00 87.19 73 ALA A CA 1
ATOM 619 C C . ALA A 1 73 ? 3.908 -3.698 -3.823 1.00 87.19 73 ALA A C 1
ATOM 621 O O . ALA A 1 73 ? 4.266 -4.331 -4.816 1.00 87.19 73 ALA A O 1
ATOM 622 N N . GLU A 1 74 ? 4.432 -3.914 -2.617 1.00 86.19 74 GLU A N 1
ATOM 623 C CA . GLU A 1 74 ? 5.395 -4.979 -2.330 1.00 86.19 74 GLU A CA 1
ATOM 624 C C . GLU A 1 74 ? 4.773 -6.375 -2.451 1.00 86.19 74 GLU A C 1
ATOM 626 O O . GLU A 1 74 ? 5.449 -7.294 -2.906 1.00 86.19 74 GLU A O 1
ATOM 631 N N . ALA A 1 75 ? 3.497 -6.519 -2.089 1.00 87.69 75 ALA A N 1
ATOM 632 C CA . ALA A 1 75 ? 2.751 -7.769 -2.191 1.00 87.69 75 ALA A CA 1
ATOM 633 C C . ALA A 1 75 ? 2.080 -7.983 -3.563 1.00 87.69 75 ALA A C 1
ATOM 635 O O . ALA A 1 75 ? 1.682 -9.101 -3.887 1.00 87.69 75 ALA A O 1
ATOM 636 N N . GLY A 1 76 ? 1.964 -6.933 -4.381 1.00 88.94 76 GLY A N 1
ATOM 637 C CA . GLY A 1 76 ? 1.357 -7.002 -5.711 1.00 88.94 76 GLY A CA 1
ATOM 638 C C . GLY A 1 76 ? -0.172 -6.889 -5.730 1.00 88.94 76 GLY A C 1
ATOM 639 O O . GLY A 1 76 ? -0.800 -7.279 -6.714 1.00 88.94 76 GLY A O 1
ATOM 640 N N . TYR A 1 77 ? -0.786 -6.338 -4.682 1.00 92.38 77 TYR A N 1
ATOM 641 C CA . TYR A 1 77 ? -2.235 -6.149 -4.570 1.00 92.38 77 TYR A CA 1
ATOM 642 C C . TYR A 1 77 ? -2.701 -4.954 -5.410 1.00 92.38 77 TYR A C 1
ATOM 644 O O . TYR A 1 77 ? -2.990 -3.879 -4.889 1.00 92.38 77 TYR A O 1
ATOM 652 N N . ALA A 1 78 ? -2.733 -5.126 -6.736 1.00 89.19 78 ALA A N 1
ATOM 653 C CA . ALA A 1 78 ? -3.033 -4.051 -7.685 1.00 89.19 78 ALA A CA 1
ATOM 654 C C . ALA A 1 78 ? -4.389 -3.371 -7.421 1.00 89.19 78 ALA A C 1
ATOM 656 O O . ALA A 1 78 ? -4.448 -2.146 -7.434 1.00 89.19 78 ALA A O 1
ATOM 657 N N . ASN A 1 79 ? -5.439 -4.143 -7.118 1.00 90.69 79 ASN A N 1
ATOM 658 C CA . ASN A 1 79 ? -6.781 -3.605 -6.863 1.00 90.69 79 ASN A CA 1
ATOM 659 C C . ASN A 1 79 ? -6.838 -2.826 -5.543 1.00 90.69 79 ASN A C 1
ATOM 661 O O . ASN A 1 79 ? -7.363 -1.717 -5.503 1.00 90.69 79 ASN A O 1
ATOM 665 N N . VAL A 1 80 ? -6.242 -3.370 -4.474 1.00 91.62 80 VAL A N 1
ATOM 666 C CA . VAL A 1 80 ? -6.130 -2.677 -3.177 1.00 91.62 80 VAL A CA 1
ATOM 667 C C . VAL A 1 80 ? -5.356 -1.374 -3.345 1.00 91.62 80 VAL A C 1
ATOM 669 O O . VAL A 1 80 ? -5.767 -0.336 -2.838 1.00 91.62 80 VAL A O 1
ATOM 672 N N . LEU A 1 81 ? -4.254 -1.408 -4.094 1.00 89.56 81 LEU A N 1
ATOM 673 C CA . LEU A 1 81 ? -3.448 -0.228 -4.364 1.00 89.56 81 LEU A CA 1
ATOM 674 C C . LEU A 1 81 ? -4.221 0.819 -5.176 1.00 89.56 81 LEU A C 1
ATOM 676 O O . LEU A 1 81 ? -4.165 1.995 -4.840 1.00 89.56 81 LEU A O 1
ATOM 680 N N . ASP A 1 82 ? -4.974 0.414 -6.199 1.00 87.81 82 ASP A N 1
ATOM 681 C CA . ASP A 1 82 ? -5.826 1.319 -6.981 1.00 87.81 82 ASP A CA 1
ATOM 682 C C . ASP A 1 82 ? -6.897 1.993 -6.107 1.00 87.81 82 ASP A C 1
ATOM 684 O O . ASP A 1 82 ? -7.077 3.213 -6.173 1.00 87.81 82 ASP A O 1
ATOM 688 N N . ALA A 1 83 ? -7.537 1.230 -5.214 1.00 91.06 83 ALA A N 1
ATOM 689 C CA . ALA A 1 83 ? -8.507 1.755 -4.256 1.00 91.06 83 ALA A CA 1
ATOM 690 C C . ALA A 1 83 ? -7.868 2.735 -3.259 1.00 91.06 83 ALA A C 1
ATOM 692 O O . ALA A 1 83 ? -8.399 3.827 -3.070 1.00 91.06 83 ALA A O 1
ATOM 693 N N . LEU A 1 84 ? -6.709 2.389 -2.680 1.00 89.69 84 LEU A N 1
ATOM 694 C CA . LEU A 1 84 ? -5.962 3.254 -1.756 1.00 89.69 84 LEU A CA 1
ATOM 695 C C . LEU A 1 84 ? -5.536 4.569 -2.417 1.00 89.69 84 LEU A C 1
ATOM 697 O O . LEU A 1 84 ? -5.589 5.635 -1.812 1.00 89.69 84 LEU A O 1
ATOM 701 N N . ILE A 1 85 ? -5.092 4.531 -3.670 1.00 86.31 85 ILE A N 1
ATOM 702 C CA . ILE A 1 85 ? -4.664 5.752 -4.358 1.00 86.31 85 ILE A CA 1
ATOM 703 C C . ILE A 1 85 ? -5.872 6.609 -4.728 1.00 86.31 85 ILE A C 1
ATOM 705 O O . ILE A 1 85 ? -5.837 7.830 -4.569 1.00 86.31 85 ILE A O 1
ATOM 709 N N . SER A 1 86 ? -6.952 5.970 -5.173 1.00 86.50 86 SER A N 1
ATOM 710 C CA . SER A 1 86 ? -8.216 6.640 -5.478 1.00 86.50 86 SER A CA 1
ATOM 711 C C . SER A 1 86 ? -8.855 7.289 -4.249 1.00 86.50 86 SER A C 1
ATOM 713 O O . SER A 1 86 ? -9.557 8.286 -4.398 1.00 86.50 86 SER A O 1
ATOM 715 N N . SER A 1 87 ? -8.589 6.765 -3.049 1.00 86.56 87 SER A N 1
ATOM 716 C CA . SER A 1 87 ? -9.039 7.331 -1.774 1.00 86.56 87 SER A CA 1
ATOM 717 C C . SER A 1 87 ? -8.095 8.392 -1.190 1.00 86.56 87 SER A C 1
ATOM 719 O O . SER A 1 87 ? -8.368 8.943 -0.127 1.00 86.56 87 SER A O 1
ATOM 721 N N . GLY A 1 88 ? -7.013 8.738 -1.897 1.00 83.00 88 GLY A N 1
ATOM 722 C CA . GLY A 1 88 ? -6.123 9.844 -1.535 1.00 83.00 88 GLY A CA 1
ATOM 723 C C . GLY A 1 88 ? -4.760 9.431 -0.980 1.00 83.00 88 GLY A C 1
ATOM 724 O O . GLY A 1 88 ? -4.042 10.286 -0.460 1.00 83.00 88 GLY A O 1
ATOM 725 N N . SER A 1 89 ? -4.363 8.159 -1.099 1.00 84.50 89 SER A N 1
ATOM 726 C CA . SER A 1 89 ? -3.025 7.732 -0.685 1.00 84.50 89 SER A CA 1
ATOM 727 C C . SER A 1 89 ? -1.931 8.378 -1.538 1.00 84.50 89 SER A C 1
ATOM 729 O O . SER A 1 89 ? -1.944 8.369 -2.775 1.00 84.50 89 SER A O 1
ATOM 731 N N . ASN A 1 90 ? -0.924 8.906 -0.856 1.00 77.19 90 ASN A N 1
ATOM 732 C CA . ASN A 1 90 ? 0.250 9.511 -1.441 1.00 77.19 90 ASN A CA 1
ATOM 733 C C . ASN A 1 90 ? 1.188 8.423 -1.959 1.00 77.19 90 ASN A C 1
ATOM 735 O O . ASN A 1 90 ? 1.905 7.753 -1.221 1.00 77.19 90 ASN A O 1
ATOM 739 N N . ILE A 1 91 ? 1.235 8.296 -3.280 1.00 71.12 91 ILE A N 1
ATOM 740 C CA . ILE A 1 91 ? 2.236 7.471 -3.968 1.00 71.12 91 ILE A CA 1
ATOM 741 C C . ILE A 1 91 ? 3.587 8.177 -4.088 1.00 71.12 91 ILE A C 1
ATOM 743 O O . ILE A 1 91 ? 4.621 7.535 -4.275 1.00 71.12 91 ILE A O 1
ATOM 747 N N . SER A 1 92 ? 3.588 9.508 -4.014 1.00 60.72 92 SER A N 1
ATOM 748 C CA . SER A 1 92 ? 4.752 10.330 -4.306 1.00 60.72 92 SER A CA 1
ATOM 749 C C . SER A 1 92 ? 5.371 10.885 -3.031 1.00 60.72 92 SER A C 1
ATOM 751 O O . SER A 1 92 ? 5.059 12.003 -2.626 1.00 60.72 92 SER A O 1
ATOM 753 N N . ASP A 1 93 ? 6.349 10.180 -2.480 1.00 53.44 93 ASP A N 1
ATOM 754 C CA . ASP A 1 93 ? 7.433 10.907 -1.837 1.00 53.44 93 ASP A CA 1
ATOM 755 C C . ASP A 1 93 ? 8.242 11.563 -2.949 1.00 53.44 93 ASP A C 1
ATOM 757 O O . ASP A 1 93 ? 9.019 10.907 -3.645 1.00 53.44 93 ASP A O 1
ATOM 761 N N . LYS A 1 94 ? 8.079 12.879 -3.126 1.00 44.81 94 LYS A N 1
ATOM 762 C CA . LYS A 1 94 ? 8.978 13.720 -3.937 1.00 44.81 94 LYS A CA 1
ATOM 763 C C . LYS A 1 94 ? 10.374 13.831 -3.295 1.00 44.81 94 LYS A C 1
ATOM 765 O O . LYS A 1 94 ? 11.031 14.868 -3.392 1.00 44.81 94 LYS A O 1
ATOM 770 N N . SER A 1 95 ? 10.843 12.790 -2.609 1.00 42.84 95 SER A N 1
ATOM 771 C CA . SER A 1 95 ? 12.234 12.716 -2.196 1.00 42.84 95 SER A CA 1
ATOM 772 C C . SER A 1 95 ? 13.090 12.763 -3.459 1.00 42.84 95 SER A C 1
ATOM 774 O O . SER A 1 95 ? 12.744 12.170 -4.477 1.00 42.84 95 SER A O 1
ATOM 776 N N . ARG A 1 96 ? 14.185 13.524 -3.404 1.00 38.88 96 ARG A N 1
ATOM 777 C CA . ARG A 1 96 ? 15.033 14.004 -4.516 1.00 38.88 96 ARG A CA 1
ATOM 778 C C . ARG A 1 96 ? 15.686 12.911 -5.400 1.00 38.88 96 ARG A C 1
ATOM 780 O O . ARG A 1 96 ? 16.670 13.190 -6.078 1.00 38.88 96 ARG A O 1
ATOM 787 N N . LYS A 1 97 ? 15.197 11.668 -5.394 1.00 43.94 97 LYS A N 1
ATOM 788 C CA . LYS A 1 97 ? 15.729 10.504 -6.117 1.00 43.94 97 LYS A CA 1
ATOM 789 C C . LYS A 1 97 ? 14.652 9.750 -6.913 1.00 43.94 97 LYS A C 1
ATOM 791 O O . LYS A 1 97 ? 14.501 8.539 -6.759 1.00 43.94 97 LYS A O 1
ATOM 796 N N . GLY A 1 98 ? 13.985 10.457 -7.819 1.00 50.78 98 GLY A N 1
ATOM 797 C CA . GLY A 1 98 ? 13.209 9.834 -8.892 1.00 50.78 98 GLY A CA 1
ATOM 798 C C . GLY A 1 98 ? 11.773 9.466 -8.525 1.00 50.78 98 GLY A C 1
ATOM 799 O O . GLY A 1 98 ? 11.295 9.738 -7.425 1.00 50.78 98 GLY A O 1
ATOM 800 N N . TRP A 1 99 ? 11.054 8.895 -9.486 1.00 54.03 99 TRP A N 1
ATOM 801 C CA . TRP A 1 99 ? 9.620 8.667 -9.366 1.00 54.03 99 TRP A CA 1
ATOM 802 C C . TRP A 1 99 ? 9.330 7.487 -8.424 1.00 54.03 99 TRP A C 1
ATOM 804 O O . TRP A 1 99 ? 9.836 6.375 -8.598 1.00 54.03 99 TRP A O 1
ATOM 814 N N . THR A 1 100 ? 8.489 7.782 -7.427 1.00 68.50 100 THR A N 1
ATOM 815 C CA . THR A 1 100 ? 7.581 6.880 -6.700 1.00 68.50 100 THR A CA 1
ATOM 816 C C . THR A 1 100 ? 8.250 5.634 -6.074 1.00 68.50 100 THR A C 1
ATOM 818 O O . THR A 1 100 ? 8.347 4.586 -6.721 1.00 68.50 100 THR A O 1
ATOM 821 N N . PRO A 1 101 ? 8.658 5.672 -4.786 1.00 69.88 101 PRO A N 1
ATOM 822 C CA . PRO A 1 101 ? 9.197 4.513 -4.051 1.00 69.88 101 PRO A CA 1
ATOM 823 C C . PRO A 1 101 ? 8.326 3.248 -4.150 1.00 69.88 101 PRO A C 1
ATOM 825 O O . PRO A 1 101 ? 8.845 2.136 -4.246 1.00 69.88 101 PRO A O 1
ATOM 828 N N . VAL A 1 102 ? 7.006 3.436 -4.221 1.00 75.25 102 VAL A N 1
ATOM 829 C CA . VAL A 1 102 ? 5.981 2.394 -4.394 1.00 75.25 102 VAL A CA 1
ATOM 830 C C . VAL A 1 102 ? 6.124 1.659 -5.740 1.00 75.25 102 VAL A C 1
ATOM 832 O O . VAL A 1 102 ? 6.130 0.430 -5.781 1.00 75.25 102 VAL A O 1
ATOM 835 N N . LEU A 1 103 ? 6.348 2.389 -6.841 1.00 77.69 103 LEU A N 1
ATOM 836 C CA . LEU A 1 103 ? 6.545 1.814 -8.182 1.00 77.69 103 LEU A CA 1
ATOM 837 C C . LEU A 1 103 ? 7.845 1.006 -8.261 1.00 77.69 103 LEU A C 1
ATOM 839 O O . LEU A 1 103 ? 7.898 -0.080 -8.838 1.00 77.69 103 LEU A O 1
ATOM 843 N N . ASN A 1 104 ? 8.897 1.520 -7.623 1.00 77.88 104 ASN A N 1
ATOM 844 C CA . ASN A 1 104 ? 10.179 0.837 -7.518 1.00 77.88 104 ASN A CA 1
ATOM 845 C C . ASN A 1 104 ? 10.095 -0.472 -6.718 1.00 77.88 104 ASN A C 1
ATOM 847 O O . ASN A 1 104 ? 10.844 -1.408 -7.016 1.00 77.88 104 ASN A O 1
ATOM 851 N N . LEU A 1 105 ? 9.222 -0.546 -5.714 1.00 80.38 105 LEU A N 1
ATOM 852 C CA . LEU A 1 105 ? 8.991 -1.759 -4.933 1.00 80.38 105 LEU A CA 1
ATOM 853 C C . LEU A 1 105 ? 8.215 -2.804 -5.731 1.00 80.38 105 LEU A C 1
ATOM 855 O O . LEU A 1 105 ? 8.683 -3.939 -5.805 1.00 80.38 105 LEU A O 1
ATOM 859 N N . ALA A 1 106 ? 7.119 -2.414 -6.387 1.00 84.38 106 ALA A N 1
ATOM 860 C CA . ALA A 1 106 ? 6.352 -3.311 -7.253 1.00 84.38 106 ALA A CA 1
ATOM 861 C C . ALA A 1 106 ? 7.223 -3.887 -8.382 1.00 84.38 106 ALA A C 1
ATOM 863 O O . ALA A 1 106 ? 7.229 -5.095 -8.615 1.00 84.38 106 ALA A O 1
ATOM 864 N N . ALA A 1 107 ? 8.043 -3.043 -9.021 1.00 84.19 107 ALA A N 1
ATOM 865 C CA . ALA A 1 107 ? 8.969 -3.477 -10.063 1.00 84.19 107 ALA A CA 1
ATOM 866 C C . ALA A 1 107 ? 10.060 -4.412 -9.518 1.00 84.19 107 ALA A C 1
ATOM 868 O O . ALA A 1 107 ? 10.335 -5.453 -10.098 1.00 84.19 107 ALA A O 1
ATOM 869 N N . LYS A 1 108 ? 10.668 -4.105 -8.368 1.00 82.69 108 LYS A N 1
ATOM 870 C CA . LYS A 1 108 ? 11.687 -4.990 -7.779 1.00 82.69 108 LYS A CA 1
ATOM 871 C C . LYS A 1 108 ? 11.131 -6.386 -7.465 1.00 82.69 108 LYS A C 1
ATOM 873 O O . LYS A 1 108 ? 11.848 -7.369 -7.609 1.00 82.69 108 LYS A O 1
ATOM 878 N N . HIS A 1 109 ? 9.872 -6.462 -7.046 1.00 83.94 109 HIS A N 1
ATOM 879 C CA . HIS A 1 109 ? 9.188 -7.717 -6.740 1.00 83.94 109 HIS A CA 1
ATOM 880 C C . HIS A 1 109 ? 8.492 -8.338 -7.961 1.00 83.94 109 HIS A C 1
ATOM 882 O O . HIS A 1 109 ? 7.795 -9.338 -7.827 1.00 83.94 109 HIS A O 1
ATOM 888 N N . GLY A 1 110 ? 8.676 -7.778 -9.158 1.00 83.38 110 GLY A N 1
ATOM 889 C CA . GLY A 1 110 ? 8.147 -8.349 -10.392 1.00 83.38 110 GLY A CA 1
ATOM 890 C C . GLY A 1 110 ? 6.623 -8.317 -10.524 1.00 83.38 110 GLY A C 1
ATOM 891 O O . GLY A 1 110 ? 6.053 -9.089 -11.289 1.00 83.38 110 GLY A O 1
ATOM 892 N N . HIS A 1 111 ? 5.938 -7.432 -9.804 1.00 88.62 111 HIS A N 1
ATOM 893 C CA . HIS A 1 111 ? 4.485 -7.299 -9.886 1.00 88.62 111 HIS A CA 1
ATOM 894 C C . HIS A 1 111 ? 4.094 -6.428 -11.084 1.00 88.62 111 HIS A C 1
ATOM 896 O O . HIS A 1 111 ? 3.779 -5.248 -10.938 1.00 88.62 111 HIS A O 1
ATOM 902 N N . ILE A 1 112 ? 4.145 -7.014 -12.286 1.00 85.38 112 ILE A N 1
ATOM 903 C CA . ILE A 1 112 ? 3.911 -6.310 -13.559 1.00 85.38 112 ILE A CA 1
ATOM 904 C C . ILE A 1 112 ? 2.536 -5.628 -13.572 1.00 85.38 112 ILE A C 1
ATOM 906 O O . ILE A 1 112 ? 2.471 -4.431 -13.833 1.00 85.38 112 ILE A O 1
ATOM 910 N N . GLY A 1 113 ? 1.460 -6.337 -13.209 1.00 86.19 113 GLY A N 1
ATOM 911 C CA . GLY A 1 113 ? 0.108 -5.758 -13.186 1.00 86.19 113 GLY A CA 1
ATOM 912 C C . GLY A 1 113 ? -0.012 -4.552 -12.247 1.00 86.19 113 GLY A C 1
ATOM 913 O O . GLY A 1 113 ? -0.585 -3.527 -12.607 1.00 86.19 113 GLY A O 1
ATOM 914 N N . THR A 1 114 ? 0.620 -4.619 -11.074 1.00 87.50 114 THR A N 1
ATOM 915 C CA . THR A 1 114 ? 0.683 -3.499 -10.124 1.00 87.50 114 THR A CA 1
ATOM 916 C C . THR A 1 114 ? 1.494 -2.324 -10.674 1.00 87.50 114 THR A C 1
ATOM 918 O O . THR A 1 114 ? 1.099 -1.172 -10.507 1.00 87.50 114 THR A O 1
ATOM 921 N N . VAL A 1 115 ? 2.609 -2.591 -11.365 1.00 86.75 115 VAL A N 1
ATOM 922 C CA . VAL A 1 115 ? 3.412 -1.562 -12.046 1.00 86.75 115 VAL A CA 1
ATOM 923 C C . VAL A 1 115 ? 2.598 -0.866 -13.133 1.00 86.75 115 VAL A C 1
ATOM 925 O O . VAL A 1 115 ? 2.661 0.354 -13.245 1.00 86.75 115 VAL A O 1
ATOM 928 N N . GLU A 1 116 ? 1.813 -1.603 -13.913 1.00 85.88 116 GLU A N 1
ATOM 929 C CA . GLU A 1 116 ? 0.970 -1.023 -14.959 1.00 85.88 116 GLU A CA 1
ATOM 930 C C . GLU A 1 116 ? -0.172 -0.178 -14.399 1.00 85.88 116 GLU A C 1
ATOM 932 O O . GLU A 1 116 ? -0.386 0.937 -14.881 1.00 85.88 116 GLU A O 1
ATOM 937 N N . ALA A 1 117 ? -0.845 -0.654 -13.348 1.00 85.38 117 ALA A N 1
ATOM 938 C CA . ALA A 1 117 ? -1.865 0.117 -12.641 1.00 85.38 117 ALA A CA 1
ATOM 939 C C . ALA A 1 117 ? -1.282 1.432 -12.097 1.00 85.38 117 ALA A C 1
ATOM 941 O O . ALA A 1 117 ? -1.797 2.515 -12.378 1.00 85.38 117 ALA A O 1
ATOM 942 N N . LEU A 1 118 ? -0.133 1.361 -11.417 1.00 82.00 118 LEU A N 1
ATOM 943 C CA . LEU A 1 118 ? 0.564 2.542 -10.911 1.00 82.00 118 LEU A CA 1
ATOM 944 C C . LEU A 1 118 ? 0.985 3.497 -12.029 1.00 82.00 118 LEU A C 1
ATOM 946 O O . LEU A 1 118 ? 0.762 4.698 -11.909 1.00 82.00 118 LEU A O 1
ATOM 950 N N . LEU A 1 119 ? 1.570 2.998 -13.122 1.00 81.44 119 LEU A N 1
ATOM 951 C CA . LEU A 1 119 ? 1.959 3.832 -14.262 1.00 81.44 119 LEU A CA 1
ATOM 952 C C . LEU A 1 119 ? 0.750 4.540 -14.872 1.00 81.44 119 LEU A C 1
ATOM 954 O O . LEU A 1 119 ? 0.860 5.714 -15.218 1.00 81.44 119 LEU A O 1
ATOM 958 N N . LYS A 1 120 ? -0.404 3.870 -14.960 1.00 83.06 120 LYS A N 1
ATOM 959 C CA . LYS A 1 120 ? -1.649 4.474 -15.442 1.00 83.06 120 LYS A CA 1
ATOM 960 C C . LYS A 1 120 ? -2.081 5.631 -14.539 1.00 83.06 120 LYS A C 1
ATOM 962 O O . LYS A 1 120 ? -2.333 6.717 -15.053 1.00 83.06 120 LYS A O 1
ATOM 967 N N . ILE A 1 121 ? -2.111 5.440 -13.222 1.00 78.38 121 ILE A N 1
ATOM 968 C CA . ILE A 1 121 ? -2.498 6.492 -12.264 1.00 78.38 121 ILE A CA 1
ATOM 969 C C . ILE A 1 121 ? -1.506 7.661 -12.301 1.00 78.38 121 ILE A C 1
ATOM 971 O O . ILE A 1 121 ? -1.880 8.828 -12.408 1.00 78.38 121 ILE A O 1
ATOM 975 N N . VAL A 1 122 ? -0.214 7.347 -12.286 1.00 76.56 122 VAL A N 1
ATOM 976 C CA . VAL A 1 122 ? 0.866 8.332 -12.340 1.00 76.56 122 VAL A CA 1
ATOM 977 C C . VAL A 1 122 ? 0.824 9.122 -13.655 1.00 76.56 122 VAL A C 1
ATOM 979 O O . VAL A 1 122 ? 1.019 10.333 -13.626 1.00 76.56 122 VAL A O 1
ATOM 982 N N . SER A 1 123 ? 0.504 8.481 -14.784 1.00 76.88 123 SER A N 1
ATOM 983 C CA . SER A 1 123 ? 0.362 9.140 -16.093 1.00 76.88 123 SER A CA 1
ATOM 984 C C . SER A 1 123 ? -0.807 10.120 -16.179 1.00 76.88 123 SER A C 1
ATOM 986 O O . SER A 1 123 ? -0.753 11.063 -16.961 1.00 76.88 123 SER A O 1
ATOM 988 N N . GLN A 1 124 ? -1.858 9.905 -15.381 1.00 75.56 124 GLN A N 1
ATOM 989 C CA . GLN A 1 124 ? -2.993 10.825 -15.301 1.00 75.56 124 GLN A CA 1
ATOM 990 C C . GLN A 1 124 ? -2.631 12.084 -14.509 1.00 75.56 124 GLN A C 1
ATOM 992 O O . GLN A 1 124 ? -3.140 13.163 -14.797 1.00 75.56 124 GLN A O 1
ATOM 997 N N . LYS A 1 125 ? -1.741 11.955 -13.517 1.00 69.56 125 LYS A N 1
ATOM 998 C CA . LYS A 1 125 ? -1.337 13.055 -12.630 1.00 69.56 125 LYS A CA 1
ATOM 999 C C . LYS A 1 125 ? -0.090 13.803 -13.109 1.00 69.56 125 LYS A C 1
ATOM 1001 O O . LYS A 1 125 ? 0.089 14.972 -12.775 1.00 69.56 125 LYS A O 1
ATOM 1006 N N . TYR A 1 126 ? 0.780 13.147 -13.872 1.00 69.69 126 TYR A N 1
ATOM 1007 C CA . TYR A 1 126 ? 2.069 13.687 -14.290 1.00 69.69 126 TYR A CA 1
ATOM 1008 C C . TYR A 1 126 ? 2.434 13.247 -15.717 1.00 69.69 126 TYR A C 1
ATOM 1010 O O . TYR A 1 126 ? 2.143 12.128 -16.137 1.00 69.69 126 TYR A O 1
ATOM 1018 N N . ASP A 1 127 ? 3.166 14.094 -16.446 1.00 68.88 127 ASP A N 1
ATOM 1019 C CA . ASP A 1 127 ? 3.660 13.782 -17.795 1.00 68.88 127 ASP A CA 1
ATOM 1020 C C . ASP A 1 127 ? 4.874 12.831 -17.748 1.00 68.88 127 ASP A C 1
ATOM 1022 O O . ASP A 1 127 ? 6.035 13.239 -17.822 1.00 68.88 127 ASP A O 1
ATOM 1026 N N . ILE A 1 128 ? 4.588 11.533 -17.609 1.00 67.81 128 ILE A N 1
ATOM 1027 C CA . ILE A 1 128 ? 5.585 10.449 -17.549 1.00 67.81 128 ILE A CA 1
ATOM 1028 C C . ILE A 1 128 ? 6.333 10.215 -18.866 1.00 67.81 128 ILE A C 1
ATOM 1030 O O . ILE A 1 128 ? 7.316 9.485 -18.886 1.00 67.81 128 ILE A O 1
ATOM 1034 N N . LYS A 1 129 ? 5.871 10.769 -19.992 1.00 66.06 129 LYS A N 1
ATOM 1035 C CA . LYS A 1 129 ? 6.510 10.535 -21.299 1.00 66.06 129 LYS A CA 1
ATOM 1036 C C . LYS A 1 129 ? 7.756 11.395 -21.486 1.00 66.06 129 LYS A C 1
ATOM 1038 O O . LYS A 1 129 ? 8.617 11.062 -22.296 1.00 66.06 129 LYS A O 1
ATOM 1043 N N . LYS A 1 130 ? 7.863 12.495 -20.736 1.00 63.88 130 LYS A N 1
ATOM 1044 C CA . LYS A 1 130 ? 9.020 13.400 -20.773 1.00 63.88 130 LYS A CA 1
ATOM 1045 C C . LYS A 1 130 ? 10.162 12.970 -19.855 1.00 63.88 130 LYS A C 1
ATOM 1047 O O . LYS A 1 130 ? 11.241 13.561 -19.920 1.00 63.88 130 LYS A O 1
ATOM 1052 N N . THR A 1 131 ? 9.961 11.967 -19.002 1.00 64.69 131 THR A N 1
ATOM 1053 C CA . THR A 1 131 ? 11.005 11.512 -18.082 1.00 64.69 131 THR A CA 1
ATOM 1054 C C . THR A 1 131 ? 12.070 10.710 -18.824 1.00 64.69 131 THR A C 1
ATOM 1056 O O . THR A 1 131 ? 11.787 9.839 -19.645 1.00 64.69 131 THR A O 1
ATOM 1059 N N . ARG A 1 132 ? 13.341 11.024 -18.555 1.00 62.50 132 ARG A N 1
ATOM 1060 C CA . ARG A 1 132 ? 14.500 10.363 -19.173 1.00 62.50 132 ARG A CA 1
ATOM 1061 C C . ARG A 1 132 ? 15.260 9.561 -18.117 1.00 62.50 132 ARG A C 1
ATOM 1063 O O . ARG A 1 132 ? 15.257 9.903 -16.939 1.00 62.50 132 ARG A O 1
ATOM 1070 N N . GLY A 1 133 ? 15.945 8.500 -18.541 1.00 68.62 133 GLY A N 1
ATOM 1071 C CA . GLY A 1 133 ? 16.778 7.683 -17.652 1.00 68.62 133 GLY A CA 1
ATOM 1072 C C . GLY A 1 133 ? 15.971 6.747 -16.743 1.00 68.62 133 GLY A C 1
ATOM 1073 O O . GLY A 1 133 ? 15.071 6.054 -17.210 1.00 68.62 133 GLY A O 1
ATOM 1074 N N . LYS A 1 134 ? 16.324 6.693 -15.450 1.00 64.19 134 LYS A N 1
ATOM 1075 C CA . LYS A 1 134 ? 15.757 5.745 -14.464 1.00 64.19 134 LYS A CA 1
ATOM 1076 C C . LYS A 1 134 ? 14.282 5.998 -14.129 1.00 64.19 134 LYS A C 1
ATOM 1078 O O . LYS A 1 134 ? 13.631 5.117 -13.588 1.00 64.19 134 LYS A O 1
ATOM 1083 N N . ASP A 1 135 ? 13.766 7.166 -14.494 1.00 65.12 135 ASP A N 1
ATOM 1084 C CA . ASP A 1 135 ? 12.384 7.573 -14.236 1.00 65.12 135 ASP A CA 1
ATOM 1085 C C . ASP A 1 135 ? 11.452 7.349 -15.443 1.00 65.12 135 ASP A C 1
ATOM 1087 O O . ASP A 1 135 ? 10.286 7.742 -15.419 1.00 65.12 135 ASP A O 1
ATOM 1091 N N . ASN A 1 136 ? 11.949 6.731 -16.522 1.00 74.25 136 ASN A N 1
ATOM 1092 C CA . ASN A 1 136 ? 11.140 6.373 -17.689 1.00 74.25 136 ASN A CA 1
ATOM 1093 C C . ASN A 1 136 ? 10.182 5.205 -17.345 1.00 74.25 136 ASN A C 1
ATOM 1095 O O . ASN A 1 136 ? 10.645 4.192 -16.818 1.00 74.25 136 ASN A O 1
ATOM 1099 N N . PRO A 1 137 ? 8.885 5.257 -17.702 1.00 73.50 137 PRO A N 1
ATOM 1100 C CA . PRO A 1 137 ? 7.953 4.124 -17.610 1.00 73.50 137 PRO A CA 1
ATOM 1101 C C . PRO A 1 137 ? 8.509 2.778 -18.099 1.00 73.50 137 PRO A C 1
ATOM 1103 O O . PRO A 1 137 ? 8.311 1.746 -17.452 1.00 73.50 137 PRO A O 1
ATOM 1106 N N . THR A 1 138 ? 9.260 2.780 -19.205 1.00 76.94 138 THR A N 1
ATOM 1107 C CA . THR A 1 138 ? 9.901 1.575 -19.756 1.00 76.94 138 THR A CA 1
ATOM 1108 C C . THR A 1 138 ? 10.958 1.003 -18.808 1.00 76.94 138 THR A C 1
ATOM 1110 O O . THR A 1 138 ? 11.109 -0.213 -18.724 1.00 76.94 138 THR A O 1
ATOM 1113 N N . HIS A 1 139 ? 11.653 1.847 -18.034 1.00 79.62 139 HIS A N 1
ATOM 1114 C CA . HIS A 1 139 ? 12.604 1.392 -17.016 1.00 79.62 139 HIS A CA 1
ATOM 1115 C C . HIS A 1 139 ? 11.908 0.551 -15.941 1.00 79.62 139 HIS A C 1
ATOM 1117 O O . HIS A 1 139 ? 12.379 -0.538 -15.620 1.00 79.62 139 HIS A O 1
ATOM 1123 N N . TYR A 1 140 ? 10.771 1.017 -15.418 1.00 77.69 140 TYR A N 1
ATOM 1124 C CA . TYR A 1 140 ? 10.027 0.300 -14.379 1.00 77.69 140 TYR A CA 1
ATOM 1125 C C . TYR A 1 140 ? 9.429 -1.012 -14.886 1.00 77.69 140 TYR A C 1
ATOM 1127 O O . TYR A 1 140 ? 9.507 -2.016 -14.181 1.00 77.69 140 TYR A O 1
ATOM 1135 N N . ARG A 1 141 ? 8.906 -1.035 -16.119 1.00 77.25 141 ARG A N 1
ATOM 1136 C CA . ARG A 1 141 ? 8.444 -2.274 -16.768 1.00 77.25 141 ARG A CA 1
ATOM 1137 C C . ARG A 1 141 ? 9.573 -3.283 -16.937 1.00 77.25 141 ARG A C 1
ATOM 1139 O O . ARG A 1 141 ? 9.438 -4.422 -16.503 1.00 77.25 141 ARG A O 1
ATOM 1146 N N . ASN A 1 142 ? 10.711 -2.857 -17.482 1.00 80.31 142 ASN A N 1
ATOM 1147 C CA . ASN A 1 142 ? 11.868 -3.736 -17.647 1.00 80.31 142 ASN A CA 1
ATOM 1148 C C . ASN A 1 142 ? 12.374 -4.244 -16.296 1.00 80.31 142 ASN A C 1
ATOM 1150 O O . ASN A 1 142 ? 12.721 -5.413 -16.179 1.00 80.31 142 ASN A O 1
ATOM 1154 N N . ARG A 1 143 ? 12.354 -3.395 -15.263 1.00 81.12 143 ARG A N 1
ATOM 1155 C CA . ARG A 1 143 ? 12.749 -3.784 -13.908 1.00 81.12 143 ARG A CA 1
ATOM 1156 C C . ARG A 1 143 ? 11.776 -4.773 -13.265 1.00 81.12 143 ARG A C 1
ATOM 1158 O O . ARG A 1 143 ? 12.227 -5.659 -12.548 1.00 81.12 143 ARG A O 1
ATOM 1165 N N . ALA A 1 144 ? 10.479 -4.655 -13.555 1.00 82.19 144 ALA A N 1
ATOM 1166 C CA . ALA A 1 144 ? 9.472 -5.649 -13.190 1.00 82.19 144 ALA A CA 1
ATOM 1167 C C . ALA A 1 144 ? 9.760 -7.000 -13.846 1.00 82.19 144 ALA A C 1
ATOM 1169 O O . ALA A 1 144 ? 9.827 -8.014 -13.159 1.00 82.19 144 ALA A O 1
ATOM 1170 N N . ILE A 1 145 ? 10.023 -7.005 -15.152 1.00 79.44 145 ILE A N 1
ATOM 1171 C CA . ILE A 1 145 ? 10.360 -8.224 -15.892 1.00 79.44 145 ILE A CA 1
ATOM 1172 C C . ILE A 1 145 ? 11.628 -8.865 -15.318 1.00 79.44 145 ILE A C 1
ATOM 1174 O O . ILE A 1 145 ? 11.610 -10.049 -14.995 1.00 79.44 145 ILE A O 1
ATOM 1178 N N . THR A 1 146 ? 12.701 -8.097 -15.096 1.00 79.81 146 THR A N 1
ATOM 1179 C CA . THR A 1 146 ? 13.912 -8.648 -14.469 1.00 79.81 146 THR A CA 1
ATOM 1180 C C . THR A 1 146 ? 13.668 -9.124 -13.045 1.00 79.81 146 THR A C 1
ATOM 1182 O O . THR A 1 146 ? 14.191 -10.162 -12.678 1.00 79.81 146 THR A O 1
ATOM 1185 N N . GLY A 1 147 ? 12.832 -8.440 -12.258 1.00 75.38 147 GLY A N 1
ATOM 1186 C CA . GLY A 1 147 ? 12.472 -8.884 -10.908 1.00 75.38 147 GLY A CA 1
ATOM 1187 C C . GLY A 1 147 ? 11.752 -10.238 -10.896 1.00 75.38 147 GLY A C 1
ATOM 1188 O O . GLY A 1 147 ? 12.025 -11.071 -10.033 1.00 75.38 147 GLY A O 1
ATOM 1189 N N . VAL A 1 148 ? 10.878 -10.500 -11.879 1.00 74.12 148 VAL A N 1
ATOM 1190 C CA . VAL A 1 148 ? 10.276 -11.833 -12.085 1.00 74.12 148 VAL A CA 1
ATOM 1191 C C . VAL A 1 148 ? 11.356 -12.861 -12.418 1.00 74.12 148 VAL A C 1
ATOM 1193 O O . VAL A 1 148 ? 11.368 -13.950 -11.849 1.00 74.12 148 VAL A O 1
ATOM 1196 N N . CYS A 1 149 ? 12.281 -12.508 -13.307 1.00 70.06 149 CYS A N 1
ATOM 1197 C CA . CYS A 1 149 ? 13.352 -13.394 -13.753 1.00 70.06 149 CYS A CA 1
ATOM 1198 C C . CYS A 1 149 ? 14.321 -13.743 -12.617 1.00 70.06 149 CYS A C 1
ATOM 1200 O O . CYS A 1 149 ? 14.587 -14.921 -12.394 1.00 70.06 149 CYS A O 1
ATOM 1202 N N . ASP A 1 150 ? 14.750 -12.752 -11.835 1.00 75.06 150 ASP A N 1
ATOM 1203 C CA . ASP A 1 150 ? 15.595 -12.923 -10.651 1.00 75.06 150 ASP A CA 1
ATOM 1204 C C . ASP A 1 150 ? 14.922 -13.846 -9.625 1.00 75.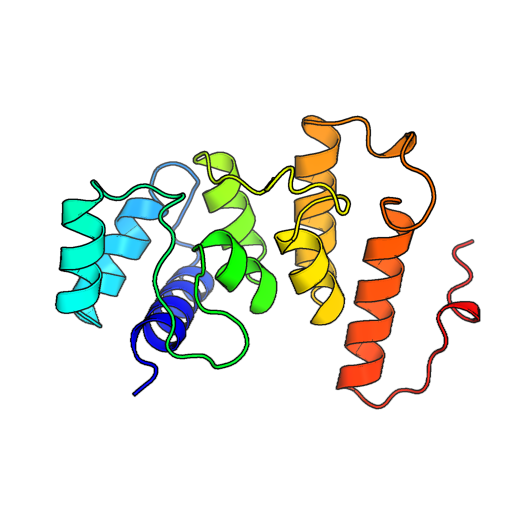06 150 ASP A C 1
ATOM 1206 O O . ASP A 1 150 ? 15.555 -14.759 -9.091 1.00 75.06 150 ASP A O 1
ATOM 1210 N N . ARG A 1 151 ? 13.614 -13.663 -9.383 1.00 69.56 151 ARG A N 1
ATOM 1211 C CA . ARG A 1 151 ? 12.835 -14.520 -8.473 1.00 69.56 151 ARG A CA 1
ATOM 1212 C C . ARG A 1 151 ? 12.748 -15.961 -8.978 1.00 69.56 151 ARG A C 1
ATOM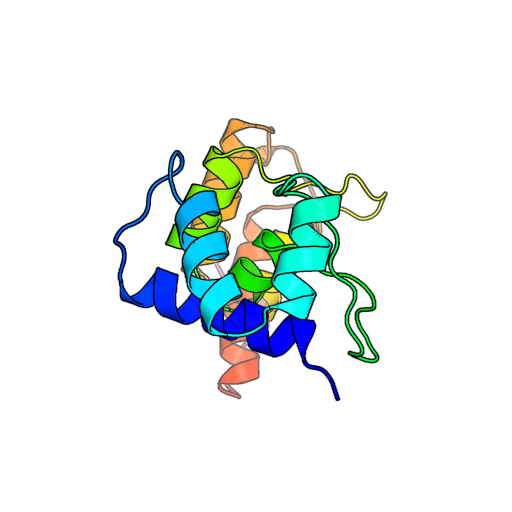 1214 O O . ARG A 1 151 ? 12.849 -16.890 -8.182 1.00 69.56 151 ARG A O 1
ATOM 1221 N N . LEU A 1 152 ? 12.559 -16.145 -10.282 1.00 74.56 152 LEU A N 1
ATOM 1222 C CA . LEU A 1 152 ? 12.444 -17.460 -10.914 1.00 74.56 152 LEU A CA 1
ATOM 1223 C C . LEU A 1 152 ? 13.805 -18.075 -11.292 1.00 74.56 152 LEU A C 1
ATOM 1225 O O . LEU A 1 152 ? 13.836 -19.162 -11.862 1.00 74.56 152 LEU A O 1
ATOM 1229 N N . LYS A 1 153 ? 14.926 -17.410 -10.969 1.00 75.62 153 LYS A N 1
ATOM 1230 C CA . LYS A 1 153 ? 16.295 -17.779 -11.382 1.00 75.62 153 LYS A CA 1
ATOM 1231 C C . LYS A 1 153 ? 16.459 -17.937 -12.902 1.00 75.62 153 LYS A C 1
ATOM 1233 O O . LYS A 1 153 ? 17.298 -18.704 -13.369 1.00 75.62 153 LYS A O 1
ATOM 1238 N N . ILE A 1 154 ? 15.665 -17.207 -13.678 1.00 66.62 154 ILE A N 1
ATOM 1239 C CA . ILE A 1 154 ? 15.751 -17.171 -15.136 1.00 66.62 154 ILE A CA 1
ATOM 1240 C C . ILE A 1 154 ? 16.766 -16.083 -15.503 1.00 66.62 154 ILE A C 1
ATOM 1242 O O . ILE A 1 154 ? 16.590 -14.918 -15.161 1.00 66.62 154 ILE A O 1
ATOM 1246 N N . GLY A 1 155 ? 17.857 -16.450 -16.175 1.00 57.06 155 GLY A N 1
ATOM 1247 C CA . GLY A 1 155 ? 18.915 -15.512 -16.555 1.00 57.06 155 GLY A CA 1
ATOM 1248 C C . GLY A 1 155 ? 18.511 -14.638 -17.740 1.00 57.06 155 GLY A C 1
ATOM 1249 O O . GLY A 1 155 ? 18.837 -14.969 -18.875 1.00 57.06 155 GLY A O 1
ATOM 1250 N N . ILE A 1 156 ? 17.820 -13.522 -17.492 1.00 59.97 156 ILE A N 1
ATOM 1251 C CA . ILE A 1 156 ? 17.490 -12.538 -18.534 1.00 59.97 156 ILE A CA 1
ATOM 1252 C C . ILE A 1 156 ? 18.137 -11.200 -18.184 1.00 59.97 156 ILE A C 1
ATOM 1254 O O . ILE A 1 156 ? 17.844 -10.595 -17.155 1.00 59.97 156 ILE A O 1
ATOM 1258 N N . THR A 1 157 ? 19.031 -10.719 -19.045 1.00 53.53 157 THR A N 1
ATOM 1259 C CA . THR A 1 157 ? 19.621 -9.384 -18.899 1.00 53.53 157 THR A CA 1
ATOM 1260 C C . THR A 1 157 ? 18.650 -8.334 -19.437 1.00 53.53 157 THR A C 1
ATOM 1262 O O . THR A 1 157 ? 17.958 -8.567 -20.428 1.00 53.53 157 THR A O 1
ATOM 1265 N N . THR A 1 158 ? 18.617 -7.141 -18.835 1.00 51.47 158 THR A N 1
ATOM 1266 C CA . THR A 1 158 ? 17.820 -5.997 -19.330 1.00 51.47 158 THR A CA 1
ATOM 1267 C C . THR A 1 158 ? 18.088 -5.665 -20.804 1.00 51.47 158 THR A C 1
ATOM 1269 O O . THR A 1 158 ? 17.213 -5.120 -21.469 1.00 51.47 158 THR A O 1
ATOM 1272 N N . ALA A 1 159 ? 19.265 -6.031 -21.329 1.00 52.38 159 ALA A N 1
ATOM 1273 C CA . ALA A 1 159 ? 19.644 -5.900 -22.737 1.00 52.38 159 ALA A CA 1
ATOM 1274 C C . ALA A 1 159 ? 18.873 -6.841 -23.688 1.00 52.38 159 ALA A C 1
ATOM 1276 O O . ALA A 1 159 ? 18.785 -6.563 -24.881 1.00 52.38 159 ALA A O 1
ATOM 1277 N N . SER A 1 160 ? 18.303 -7.932 -23.170 1.00 51.12 160 SER A N 1
ATOM 1278 C CA . SER A 1 160 ? 17.556 -8.930 -23.949 1.00 51.12 160 SER A CA 1
ATOM 1279 C C . SER A 1 160 ? 16.073 -8.570 -24.117 1.00 51.12 160 SER A C 1
ATOM 1281 O O . SER A 1 160 ? 15.392 -9.133 -24.970 1.00 51.12 160 SER A O 1
ATOM 1283 N N . ILE A 1 161 ? 15.564 -7.602 -23.344 1.00 57.34 161 ILE A N 1
ATOM 1284 C CA . ILE A 1 161 ? 14.183 -7.109 -23.428 1.00 57.34 161 ILE A CA 1
ATOM 1285 C C . ILE A 1 161 ? 14.103 -6.080 -24.571 1.00 57.34 161 ILE A C 1
ATOM 1287 O O . ILE A 1 161 ? 14.020 -4.872 -24.349 1.00 57.34 161 ILE A O 1
ATOM 1291 N N . LYS A 1 162 ? 14.191 -6.543 -25.824 1.00 42.84 162 LYS A N 1
ATOM 1292 C CA . LYS A 1 162 ? 13.878 -5.720 -27.004 1.00 42.84 162 LYS A CA 1
ATOM 1293 C C . LYS A 1 162 ? 12.361 -5.632 -27.155 1.00 42.84 162 LYS A C 1
ATOM 1295 O O . LYS A 1 162 ? 11.733 -6.535 -27.700 1.00 42.84 162 LYS A O 1
ATOM 1300 N N . VAL A 1 163 ? 11.786 -4.538 -26.669 1.00 45.66 163 VAL A N 1
ATOM 1301 C CA . VAL A 1 163 ? 10.404 -4.159 -26.989 1.00 45.66 163 VAL A CA 1
ATOM 1302 C C . VAL A 1 163 ? 10.397 -3.711 -28.457 1.00 45.66 163 VAL A C 1
ATOM 1304 O O . VAL A 1 163 ? 11.115 -2.767 -28.789 1.00 45.66 163 VAL A O 1
ATOM 1307 N N . HIS A 1 164 ? 9.699 -4.453 -29.325 1.00 35.44 164 HIS A N 1
ATOM 1308 C CA . HIS A 1 164 ? 9.387 -4.023 -30.696 1.00 35.44 164 HIS A CA 1
ATOM 1309 C C . HIS A 1 164 ? 8.276 -2.972 -30.669 1.00 35.44 164 HIS A C 1
ATOM 1311 O O . HIS A 1 164 ? 7.406 -3.076 -29.772 1.00 35.44 164 HIS A O 1
#

Secondary structure (DSSP, 8-state):
--HHHHHHHHHHHHHHHH----TTTHHHHHHHHHHHH-HHHHHHHHHTTT-TT--EE---TT-SEE-HHHHHHHHT-HHHHHHHHHTT-------SSSS-HHHHHHHHTT-HHHHHHHHHHHHHHS-TTS--GGGSHHHHHHHHHHHHHHHTT----GGG----

Sequence (164 aa):
MAKGYETLKKVLNVINDKQDFNKDNIIEKIQEELERQDQDLHKEWIDEKFDINHEFTSDHPKYLKFTLSRIAAEAGYANVLDALISSGSNISDKSRKGWTPVLNLAAKHGHIGTVEALLKIVSQKYDIKKTRGKDNPTHYRNRAITGVCDRLKIGITTASIKVH

Radius of gyration: 16.44 Å; chains: 1; bounding box: 35×32×50 Å